Protein AF-A0A2H5Y7I2-F1 (afdb_monomer)

Radius of gyration: 15.17 Å; Cα contacts (8 Å, |Δi|>4): 59; chains: 1; bounding box: 40×18×48 Å

Secondary structure (DSSP, 8-state):
-HHHHHHHHHHHHHHHHHHHHHHHHHHHTT--TTSHHHHH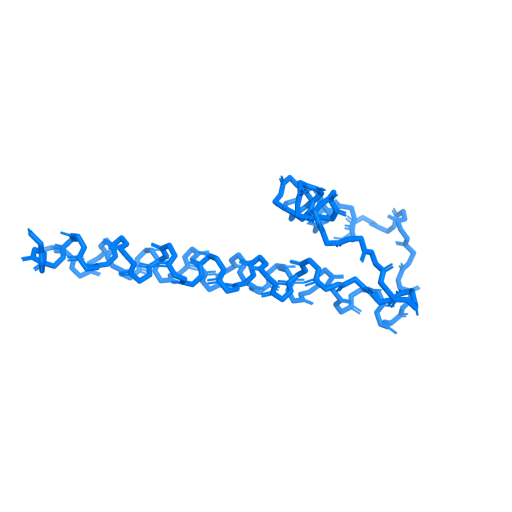HHHHHHHHHHHHHHHS--BTTB--HHHHHHHHHHHHHHHHHHHHTT--

Sequence (88 aa):
MPGMLISLIDALVNLYVLLIVFYVFTSWIGLDPWHPARRLLASAVEPVLNPLRRYLPPVGGLDFSPLVAILLIELAGQFLRALLMGWF

pLDDT: mean 93.85, std 6.19, range [62.5, 98.44]

Structure (mmCIF, N/CA/C/O backbone):
data_AF-A0A2H5Y7I2-F1
#
_entry.id   AF-A0A2H5Y7I2-F1
#
loop_
_atom_site.group_PDB
_atom_site.id
_atom_site.type_symbol
_atom_site.label_atom_id
_atom_site.label_alt_id
_atom_site.label_comp_id
_atom_site.label_asym_id
_atom_site.labe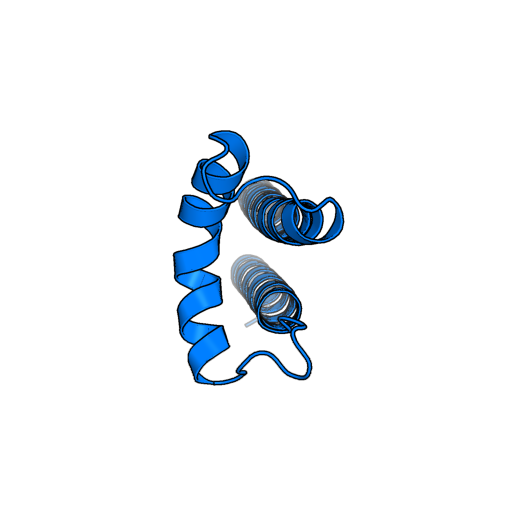l_entity_id
_atom_site.label_seq_id
_atom_site.pdbx_PDB_ins_code
_atom_site.Cartn_x
_atom_site.Cartn_y
_atom_site.Cartn_z
_atom_site.occupancy
_atom_site.B_iso_or_equiv
_atom_site.auth_seq_id
_atom_site.auth_comp_id
_atom_site.auth_asym_id
_atom_site.auth_atom_id
_atom_site.pdbx_PDB_model_num
ATOM 1 N N . MET A 1 1 ? -8.323 1.720 26.814 1.00 66.12 1 MET A N 1
ATOM 2 C CA . MET A 1 1 ? -7.141 1.307 26.025 1.00 66.12 1 MET A CA 1
ATOM 3 C C . MET A 1 1 ? -7.379 1.009 24.524 1.00 66.12 1 MET A C 1
ATOM 5 O O . MET A 1 1 ? -6.406 0.620 23.892 1.00 66.12 1 MET A O 1
ATOM 9 N N . PRO A 1 2 ? -8.559 1.206 23.883 1.00 80.69 2 PRO A N 1
ATOM 10 C CA . PRO A 1 2 ? -8.688 0.926 22.441 1.00 80.69 2 PRO A CA 1
ATOM 11 C C . PRO A 1 2 ? -7.886 1.903 21.566 1.00 80.69 2 PRO A C 1
ATOM 13 O O . PRO A 1 2 ? -7.455 1.535 20.481 1.00 80.69 2 PRO A O 1
ATOM 16 N N . GLY A 1 3 ? -7.591 3.107 22.075 1.00 89.38 3 GLY A N 1
ATOM 17 C CA . GLY A 1 3 ? -6.767 4.095 21.374 1.00 89.38 3 GLY A CA 1
ATOM 18 C C . GLY A 1 3 ? -5.376 3.583 20.985 1.00 89.38 3 GLY A C 1
ATOM 19 O O . GLY A 1 3 ? -4.951 3.825 19.866 1.00 89.38 3 GLY A O 1
ATOM 20 N N . MET A 1 4 ? -4.701 2.806 21.845 1.00 93.06 4 MET A N 1
ATOM 21 C CA . MET A 1 4 ? -3.380 2.240 21.519 1.00 93.06 4 MET A CA 1
ATOM 22 C C . MET A 1 4 ? -3.451 1.239 20.360 1.00 93.06 4 MET A C 1
ATOM 24 O O . MET A 1 4 ? -2.577 1.234 19.498 1.00 93.06 4 MET A O 1
ATOM 28 N N . LEU A 1 5 ? -4.503 0.413 20.320 1.00 94.50 5 LEU A N 1
ATOM 29 C CA . LEU A 1 5 ? -4.722 -0.545 19.234 1.00 94.50 5 LEU A CA 1
ATOM 30 C C . LEU A 1 5 ? -5.053 0.170 17.923 1.00 94.50 5 LEU A C 1
ATOM 32 O O . LEU A 1 5 ? -4.517 -0.194 16.882 1.00 94.50 5 LEU A O 1
ATOM 36 N N . ILE A 1 6 ? -5.883 1.214 17.981 1.00 95.56 6 ILE A N 1
ATOM 37 C CA . ILE A 1 6 ? -6.211 2.048 16.818 1.00 95.56 6 ILE A CA 1
ATOM 38 C C . ILE A 1 6 ? -4.945 2.711 16.268 1.00 95.56 6 ILE A C 1
ATOM 40 O O . ILE A 1 6 ? -4.668 2.575 15.082 1.00 95.56 6 ILE A O 1
ATOM 44 N N . SER A 1 7 ? -4.118 3.325 17.122 1.00 96.06 7 SER A N 1
ATOM 45 C CA . SER A 1 7 ? -2.856 3.937 16.688 1.00 96.06 7 SER A CA 1
ATOM 46 C C . SER A 1 7 ? -1.875 2.924 16.096 1.00 96.06 7 SER A C 1
ATOM 48 O O . SER A 1 7 ? -1.157 3.248 15.154 1.00 96.06 7 SER A O 1
ATOM 50 N N . LEU A 1 8 ? -1.839 1.694 16.621 1.00 96.94 8 LEU A N 1
ATOM 51 C CA . LEU A 1 8 ? -1.026 0.625 16.043 1.00 96.94 8 LEU A CA 1
ATOM 52 C C . LEU A 1 8 ? -1.537 0.228 14.652 1.00 96.94 8 LEU A C 1
ATOM 54 O O . LEU A 1 8 ? -0.734 0.085 13.733 1.00 96.94 8 LEU A O 1
ATOM 58 N N . ILE A 1 9 ? -2.854 0.086 14.480 1.00 97.31 9 ILE A N 1
ATOM 59 C CA . ILE A 1 9 ? -3.467 -0.183 13.172 1.00 97.31 9 ILE A CA 1
ATOM 60 C C . ILE A 1 9 ? -3.138 0.944 12.194 1.00 97.31 9 ILE A C 1
ATOM 62 O O . ILE A 1 9 ? -2.686 0.661 11.089 1.00 97.31 9 ILE A O 1
ATOM 66 N N . ASP A 1 10 ? -3.292 2.202 12.611 1.00 97.75 10 ASP A N 1
ATOM 67 C CA . ASP A 1 10 ? -2.958 3.370 11.794 1.00 97.75 10 ASP A CA 1
ATOM 68 C C . ASP A 1 10 ? -1.492 3.347 11.363 1.00 97.75 10 ASP A C 1
ATOM 70 O O . ASP A 1 10 ? -1.186 3.534 10.187 1.00 97.75 10 ASP A O 1
ATOM 74 N N . ALA A 1 11 ? -0.577 3.070 12.294 1.00 98.19 11 ALA A N 1
ATOM 75 C CA . ALA A 1 11 ? 0.847 2.986 12.000 1.00 98.19 11 ALA A CA 1
ATOM 76 C C . ALA A 1 11 ? 1.159 1.877 10.984 1.00 98.19 11 ALA A C 1
ATOM 78 O O . ALA A 1 11 ? 1.929 2.106 10.052 1.00 98.19 11 ALA A O 1
ATOM 79 N N . LEU A 1 12 ? 0.549 0.697 11.132 1.00 98.19 12 LEU A N 1
ATOM 80 C CA . LEU A 1 12 ? 0.760 -0.433 10.224 1.00 98.19 12 LEU A CA 1
ATOM 81 C C . LEU A 1 12 ? 0.173 -0.177 8.832 1.00 98.19 12 LEU A C 1
ATOM 83 O O . LEU A 1 12 ? 0.842 -0.451 7.836 1.00 98.19 12 LEU A O 1
ATOM 87 N N . VAL A 1 13 ? -1.041 0.374 8.760 1.00 98.38 13 VAL A N 1
ATOM 88 C CA . VAL A 1 13 ? -1.695 0.753 7.498 1.00 98.38 13 VAL A CA 1
ATOM 89 C C . VAL A 1 13 ? -0.854 1.797 6.767 1.00 98.38 13 VAL A C 1
ATOM 91 O O . VAL A 1 13 ? -0.464 1.568 5.622 1.00 98.38 13 VAL A O 1
ATOM 94 N N . ASN A 1 14 ? -0.478 2.883 7.450 1.00 98.38 14 ASN A N 1
ATOM 95 C CA . ASN A 1 14 ? 0.338 3.951 6.872 1.00 98.38 14 ASN A CA 1
ATOM 96 C C . ASN A 1 14 ? 1.707 3.440 6.410 1.00 98.38 14 ASN A C 1
ATOM 98 O O . ASN A 1 14 ? 2.158 3.784 5.317 1.00 98.38 14 ASN A O 1
ATOM 102 N N . LEU A 1 15 ? 2.363 2.597 7.216 1.00 98.44 15 LEU A N 1
ATOM 103 C CA . LEU A 1 15 ? 3.639 1.990 6.847 1.00 98.44 15 LEU A CA 1
ATOM 104 C C . LEU A 1 15 ? 3.495 1.141 5.582 1.00 98.44 15 LEU A C 1
ATOM 106 O O . LEU A 1 15 ? 4.319 1.250 4.678 1.00 98.44 15 LEU A O 1
ATOM 110 N N . TYR A 1 16 ? 2.459 0.309 5.495 1.00 98.31 16 TYR A N 1
ATOM 111 C CA . TYR A 1 16 ? 2.287 -0.575 4.349 1.00 98.31 16 TYR A CA 1
ATOM 112 C C . TYR A 1 16 ? 1.925 0.195 3.070 1.00 98.31 16 TYR A C 1
ATOM 114 O O . TYR A 1 16 ? 2.486 -0.082 2.008 1.00 98.31 16 TYR A O 1
ATOM 122 N N . VAL A 1 17 ? 1.073 1.221 3.171 1.00 98.31 17 VAL A N 1
ATOM 123 C CA . VAL A 1 17 ? 0.806 2.160 2.067 1.00 98.31 17 VAL A CA 1
ATOM 124 C C . VAL A 1 17 ? 2.102 2.833 1.612 1.00 98.31 17 VAL A C 1
ATOM 126 O O . VAL A 1 17 ? 2.386 2.870 0.414 1.00 98.31 17 VAL A O 1
ATOM 129 N N . LEU A 1 18 ? 2.938 3.288 2.548 1.00 98.31 18 LEU A N 1
ATOM 130 C CA . LEU A 1 18 ? 4.233 3.892 2.240 1.00 98.31 18 LEU A CA 1
ATOM 131 C C . LEU A 1 18 ? 5.175 2.915 1.513 1.00 98.31 18 LEU A C 1
ATOM 133 O O . LEU A 1 18 ? 5.846 3.316 0.563 1.00 98.31 18 LEU A O 1
ATOM 137 N N . LEU A 1 19 ? 5.203 1.634 1.900 1.00 98.31 19 LEU A N 1
ATOM 138 C CA . LEU A 1 19 ? 5.978 0.606 1.192 1.00 98.31 19 LEU A CA 1
ATOM 139 C C . LEU A 1 19 ? 5.502 0.426 -0.255 1.00 98.31 19 LEU A C 1
ATOM 141 O O . LEU A 1 19 ? 6.335 0.336 -1.160 1.00 98.31 19 LEU A O 1
ATOM 145 N N . ILE A 1 20 ? 4.186 0.413 -0.491 1.00 97.88 20 ILE A N 1
ATOM 146 C CA . ILE A 1 20 ? 3.616 0.343 -1.845 1.00 97.88 20 ILE A CA 1
ATOM 147 C C . ILE A 1 20 ? 4.024 1.578 -2.654 1.00 97.88 20 ILE A C 1
ATOM 149 O O . ILE A 1 20 ? 4.487 1.439 -3.787 1.00 97.88 20 ILE A O 1
ATOM 153 N N . VAL A 1 21 ? 3.912 2.776 -2.073 1.00 97.50 21 VAL A N 1
ATOM 154 C CA . VAL A 1 21 ? 4.310 4.029 -2.732 1.00 97.50 21 VAL A CA 1
ATOM 155 C C . VAL A 1 21 ? 5.795 4.010 -3.091 1.00 97.50 21 VAL A C 1
ATOM 157 O O . VAL A 1 21 ? 6.140 4.298 -4.236 1.00 97.50 21 VAL A O 1
ATOM 160 N N . PHE A 1 22 ? 6.677 3.611 -2.169 1.00 97.44 22 PHE A N 1
ATOM 161 C CA . PHE A 1 22 ? 8.104 3.493 -2.469 1.00 97.44 22 PHE A CA 1
ATOM 162 C C . PHE A 1 22 ? 8.383 2.456 -3.553 1.00 97.44 22 PHE A C 1
ATOM 164 O O . PHE A 1 22 ? 9.195 2.720 -4.439 1.00 97.44 22 PHE A O 1
ATOM 171 N N . TYR A 1 23 ? 7.701 1.309 -3.535 1.00 96.44 23 TYR A N 1
ATOM 172 C CA . TYR A 1 23 ? 7.833 0.305 -4.588 1.00 96.44 23 TYR A CA 1
ATOM 173 C C . TYR A 1 23 ? 7.452 0.874 -5.961 1.00 96.44 23 TYR A C 1
ATOM 175 O O . TYR A 1 23 ? 8.228 0.739 -6.909 1.00 96.44 23 TYR A O 1
ATOM 183 N N . VAL A 1 24 ? 6.325 1.584 -6.068 1.00 94.56 24 VAL A N 1
ATOM 184 C CA . VAL A 1 24 ? 5.926 2.259 -7.315 1.00 94.56 24 VAL A CA 1
ATOM 185 C C . VAL A 1 24 ? 6.945 3.320 -7.714 1.00 94.56 24 VAL A C 1
ATOM 187 O O . VAL A 1 24 ? 7.350 3.372 -8.875 1.00 94.56 24 VAL A O 1
ATOM 190 N N . PHE A 1 25 ? 7.440 4.106 -6.761 1.00 95.12 25 PHE A N 1
ATOM 191 C CA . PHE A 1 25 ? 8.460 5.115 -7.019 1.00 95.12 25 PHE A CA 1
ATOM 192 C C . PHE A 1 25 ? 9.743 4.509 -7.607 1.00 95.12 25 PHE A C 1
ATOM 194 O O . PHE A 1 25 ? 10.317 5.086 -8.531 1.00 95.12 25 PHE A O 1
ATOM 201 N N . THR A 1 26 ? 10.150 3.307 -7.165 1.00 94.38 26 THR A N 1
ATOM 202 C CA . THR A 1 26 ? 11.304 2.606 -7.762 1.00 94.38 26 THR A CA 1
ATOM 203 C C . THR A 1 26 ? 11.128 2.331 -9.258 1.00 94.38 26 THR A C 1
ATOM 205 O O . THR A 1 26 ? 12.120 2.300 -9.986 1.00 94.38 26 THR A O 1
ATOM 208 N N . SER A 1 27 ? 9.888 2.173 -9.735 1.00 88.75 27 SER A N 1
ATOM 209 C CA . SER A 1 27 ? 9.599 1.997 -11.162 1.00 88.75 27 SER A CA 1
ATOM 210 C C . SER A 1 27 ? 9.724 3.301 -11.954 1.00 88.75 27 SER A C 1
ATOM 212 O O . SER A 1 27 ? 10.239 3.278 -13.068 1.00 88.75 27 SER A O 1
ATOM 214 N N . TRP A 1 28 ? 9.341 4.442 -11.371 1.00 90.56 28 TRP A N 1
ATOM 215 C CA . TRP A 1 28 ? 9.408 5.752 -12.030 1.00 90.56 28 TRP A CA 1
ATOM 216 C C . TRP A 1 28 ? 10.835 6.246 -12.225 1.00 90.56 28 TRP A C 1
ATOM 218 O O . TRP A 1 28 ? 11.147 6.838 -13.254 1.00 90.56 28 TRP A O 1
ATOM 228 N N . ILE A 1 29 ? 11.712 5.970 -11.260 1.00 94.44 29 ILE A N 1
ATOM 229 C CA . ILE A 1 29 ? 13.136 6.309 -11.368 1.00 94.44 29 ILE A CA 1
ATOM 230 C C . ILE A 1 29 ? 13.942 5.255 -12.143 1.00 94.44 29 ILE A C 1
ATOM 232 O O . ILE A 1 29 ? 15.155 5.393 -12.266 1.00 94.44 29 ILE A O 1
ATOM 236 N N . GLY A 1 30 ? 13.299 4.184 -12.625 1.00 92.50 30 GLY A N 1
ATOM 237 C CA . GLY A 1 30 ? 13.968 3.111 -13.364 1.00 92.50 30 GLY A CA 1
ATOM 238 C C . GLY A 1 30 ? 14.994 2.326 -12.539 1.00 92.50 30 GLY A C 1
ATOM 239 O O . GLY A 1 30 ? 15.995 1.873 -13.088 1.00 92.50 30 GLY A O 1
ATOM 240 N N . LEU A 1 31 ? 14.778 2.166 -11.226 1.00 94.38 31 LEU A N 1
ATOM 241 C CA . LEU A 1 31 ? 15.711 1.450 -10.351 1.00 94.38 31 LEU A CA 1
ATOM 242 C C . LEU A 1 31 ? 15.825 -0.020 -10.775 1.00 94.38 31 LEU A C 1
ATOM 244 O O . LEU A 1 31 ? 14.804 -0.676 -10.968 1.00 94.38 31 LEU A O 1
ATOM 248 N N . ASP A 1 32 ? 17.041 -0.561 -10.861 1.00 95.69 32 ASP A N 1
ATOM 249 C CA . ASP A 1 32 ? 17.280 -1.952 -11.271 1.00 95.69 32 ASP A CA 1
ATOM 250 C C . ASP A 1 32 ? 16.436 -2.953 -10.435 1.00 95.69 32 ASP A C 1
ATOM 252 O O . ASP A 1 32 ? 16.483 -2.905 -9.199 1.00 95.69 32 ASP A O 1
ATOM 256 N N . PRO A 1 33 ? 15.658 -3.865 -11.062 1.00 92.25 33 PRO A N 1
ATOM 257 C CA . PRO A 1 33 ? 14.956 -4.961 -10.381 1.00 92.25 33 PRO A CA 1
ATOM 258 C C . PRO A 1 33 ? 15.811 -5.773 -9.397 1.00 92.25 33 PRO A C 1
ATOM 260 O O . PRO A 1 33 ? 15.298 -6.240 -8.378 1.00 92.25 33 PRO A O 1
ATOM 263 N N . TRP A 1 34 ? 17.107 -5.931 -9.669 1.00 95.38 34 TRP A N 1
ATOM 264 C CA . TRP A 1 34 ? 18.039 -6.692 -8.833 1.00 95.38 34 TRP A CA 1
ATOM 265 C C . TRP A 1 34 ? 18.597 -5.886 -7.658 1.00 95.38 34 TRP A C 1
ATOM 267 O O . TRP A 1 34 ? 19.231 -6.458 -6.763 1.00 95.38 34 TRP A O 1
ATOM 277 N N . HIS A 1 35 ? 18.328 -4.577 -7.611 1.00 96.50 35 HIS A N 1
ATOM 278 C CA . HIS A 1 35 ? 18.771 -3.711 -6.528 1.00 96.50 35 HIS A CA 1
ATOM 279 C C . HIS A 1 35 ? 18.215 -4.209 -5.177 1.00 96.50 35 HIS A C 1
ATOM 281 O O . HIS A 1 35 ? 17.002 -4.420 -5.056 1.00 96.50 35 HIS A O 1
ATOM 287 N N . PRO A 1 36 ? 19.046 -4.365 -4.124 1.00 96.12 36 PRO A N 1
ATOM 288 C CA . PRO A 1 36 ? 18.616 -4.924 -2.840 1.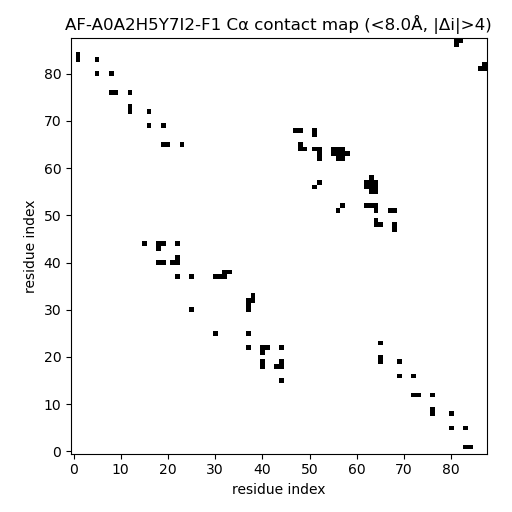00 96.12 36 PRO A CA 1
ATOM 289 C C . PRO A 1 36 ? 17.378 -4.237 -2.256 1.00 96.12 36 PRO A C 1
ATOM 291 O O . PRO A 1 36 ? 16.441 -4.918 -1.854 1.00 96.12 36 PRO A O 1
ATOM 294 N N . ALA A 1 37 ? 17.327 -2.902 -2.292 1.00 95.62 37 ALA A N 1
ATOM 295 C CA . ALA A 1 37 ? 16.180 -2.144 -1.790 1.00 95.62 37 ALA A CA 1
ATOM 296 C C . ALA A 1 37 ? 14.882 -2.441 -2.564 1.00 95.62 37 ALA A C 1
ATOM 298 O O . ALA A 1 37 ? 13.827 -2.599 -1.954 1.00 95.62 37 ALA A O 1
ATOM 299 N N . ARG A 1 38 ? 14.955 -2.585 -3.897 1.00 96.25 38 ARG A N 1
ATOM 300 C CA . ARG A 1 38 ? 13.784 -2.914 -4.720 1.00 96.25 38 ARG A CA 1
ATOM 301 C C . ARG A 1 38 ? 13.297 -4.331 -4.439 1.00 96.25 38 ARG A C 1
ATOM 303 O O . ARG A 1 38 ? 12.094 -4.529 -4.321 1.00 96.25 38 ARG A O 1
ATOM 310 N N . ARG A 1 39 ? 14.209 -5.294 -4.260 1.00 96.69 39 ARG A N 1
ATOM 311 C CA . ARG A 1 39 ? 13.857 -6.677 -3.885 1.00 96.69 39 ARG A CA 1
ATOM 312 C C . ARG A 1 39 ? 13.209 -6.762 -2.506 1.00 96.69 39 ARG A C 1
ATOM 314 O O . ARG A 1 39 ? 12.243 -7.500 -2.347 1.00 96.69 39 ARG A O 1
ATOM 321 N N . LEU A 1 40 ? 13.702 -5.991 -1.535 1.00 96.69 40 LEU A N 1
ATOM 322 C CA . LEU A 1 40 ? 13.086 -5.905 -0.209 1.00 96.69 40 LEU A CA 1
ATOM 323 C C . LEU A 1 40 ? 11.660 -5.354 -0.302 1.00 96.69 40 LEU A C 1
ATOM 325 O O . LEU A 1 40 ? 10.732 -5.994 0.190 1.00 96.69 40 LEU A O 1
ATOM 329 N N . LEU A 1 41 ? 11.468 -4.233 -1.004 1.00 97.25 41 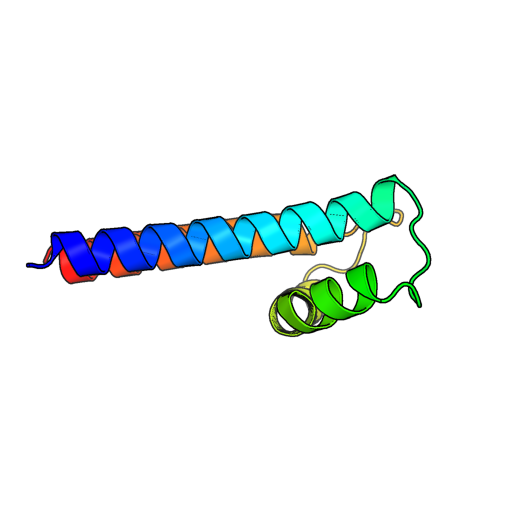LEU A N 1
ATOM 330 C CA . LEU A 1 41 ? 10.137 -3.672 -1.244 1.00 97.25 41 LEU A CA 1
ATOM 331 C C . LEU A 1 41 ? 9.226 -4.682 -1.952 1.00 97.25 41 LEU A C 1
ATOM 333 O O . LEU A 1 41 ? 8.134 -4.955 -1.464 1.00 97.25 41 LEU A O 1
ATOM 337 N N . ALA A 1 42 ? 9.702 -5.294 -3.042 1.00 96.81 42 ALA A N 1
ATOM 338 C CA . ALA A 1 42 ? 8.967 -6.306 -3.796 1.00 96.81 42 ALA A CA 1
ATOM 339 C C . ALA A 1 42 ? 8.521 -7.466 -2.898 1.00 96.81 42 ALA A C 1
ATOM 341 O O . ALA A 1 42 ? 7.350 -7.823 -2.903 1.00 96.81 42 ALA A O 1
ATOM 342 N N . SER A 1 43 ? 9.416 -8.003 -2.063 1.00 97.12 43 SER A N 1
ATOM 343 C CA . SER A 1 43 ? 9.082 -9.108 -1.156 1.00 97.12 43 SER A CA 1
ATOM 344 C C . SER A 1 43 ? 7.971 -8.761 -0.158 1.00 97.12 43 SER A C 1
ATOM 346 O O . SER A 1 43 ? 7.201 -9.640 0.221 1.00 97.12 43 SER A O 1
ATOM 348 N N . ALA A 1 44 ? 7.855 -7.486 0.226 1.00 97.50 44 ALA A N 1
ATOM 349 C CA . ALA A 1 44 ? 6.829 -7.016 1.148 1.00 97.50 44 ALA A CA 1
ATOM 350 C C . ALA A 1 44 ? 5.480 -6.759 0.458 1.00 97.50 44 ALA A C 1
ATOM 352 O O . ALA A 1 44 ? 4.434 -7.070 1.032 1.00 97.50 44 ALA A O 1
ATOM 353 N N . VAL A 1 45 ? 5.485 -6.190 -0.754 1.00 97.62 45 VAL A N 1
ATOM 354 C CA . VAL A 1 45 ? 4.254 -5.714 -1.416 1.00 97.62 45 VAL A CA 1
ATOM 355 C C . VAL A 1 45 ? 3.714 -6.662 -2.485 1.00 97.62 45 VAL A C 1
ATOM 357 O O . VAL A 1 45 ? 2.504 -6.727 -2.692 1.00 97.62 45 VAL A O 1
ATOM 360 N N . GLU A 1 46 ? 4.562 -7.448 -3.151 1.00 96.25 46 GLU A N 1
ATOM 361 C CA . GLU A 1 46 ? 4.127 -8.352 -4.221 1.00 96.25 46 GLU A CA 1
ATOM 362 C C . GLU A 1 46 ? 3.148 -9.452 -3.799 1.00 96.25 46 GLU A C 1
ATOM 364 O O . GLU A 1 46 ? 2.283 -9.775 -4.616 1.00 96.25 46 GLU A O 1
ATOM 369 N N . PRO A 1 47 ? 3.179 -10.000 -2.569 1.00 96.69 47 PRO A N 1
ATOM 370 C CA . PRO A 1 47 ? 2.137 -10.920 -2.119 1.00 96.69 47 PRO A CA 1
ATOM 371 C C . PRO A 1 47 ? 0.722 -10.328 -2.211 1.00 96.69 47 PRO A C 1
ATOM 373 O O . PRO A 1 47 ? -0.228 -11.071 -2.442 1.00 96.69 47 PRO A O 1
ATOM 376 N N . VAL A 1 48 ? 0.586 -9.001 -2.087 1.00 96.75 48 VAL A N 1
ATOM 377 C CA . VAL A 1 48 ? -0.688 -8.278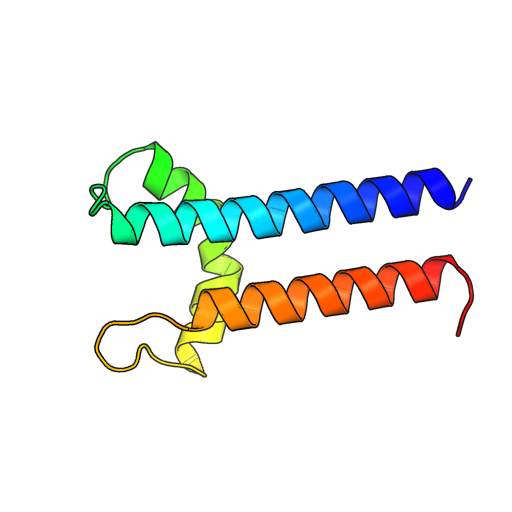 -2.225 1.00 96.75 48 VAL A CA 1
ATOM 378 C C . VAL 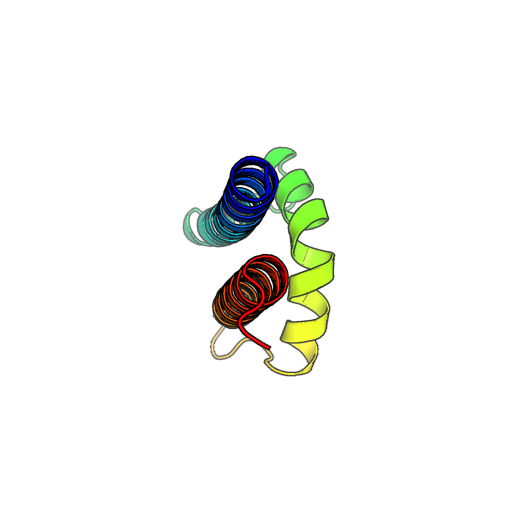A 1 48 ? -0.906 -7.795 -3.662 1.00 96.75 48 VAL A C 1
ATOM 380 O O .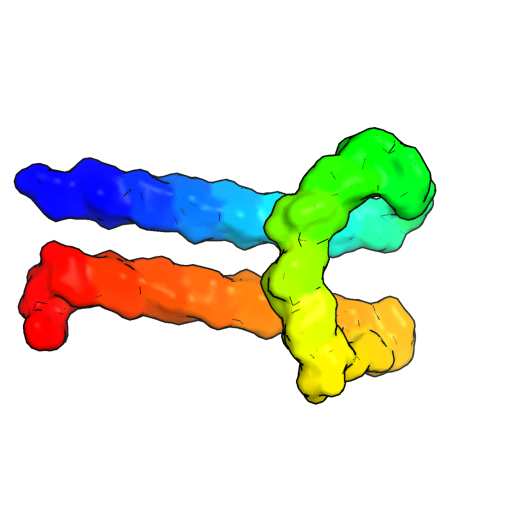 VAL A 1 48 ? -2.005 -7.939 -4.196 1.00 96.75 48 VAL A O 1
ATOM 383 N N . LEU A 1 49 ? 0.128 -7.267 -4.327 1.00 96.31 49 LEU A N 1
ATOM 384 C CA . LEU A 1 49 ? 0.003 -6.730 -5.689 1.00 96.31 49 LEU A CA 1
ATOM 385 C C . LEU A 1 49 ? -0.197 -7.821 -6.753 1.00 96.31 49 LEU A C 1
ATOM 387 O O . LEU A 1 49 ? -1.014 -7.649 -7.656 1.00 96.31 49 LEU A O 1
ATOM 391 N N . ASN A 1 50 ? 0.500 -8.959 -6.666 1.00 95.25 50 ASN A N 1
ATOM 392 C CA . ASN A 1 50 ? 0.447 -10.000 -7.701 1.00 95.25 50 ASN A CA 1
ATOM 393 C C . ASN A 1 50 ? -0.949 -10.619 -7.880 1.00 95.25 50 ASN A C 1
ATOM 395 O O . ASN A 1 50 ? -1.362 -10.782 -9.029 1.00 95.25 50 ASN A O 1
ATOM 399 N N . PRO A 1 51 ? -1.713 -10.939 -6.818 1.00 95.38 51 PRO A N 1
ATOM 400 C CA . PRO A 1 51 ? -3.106 -11.347 -6.973 1.00 95.38 51 PRO A CA 1
ATOM 401 C C . PRO A 1 51 ? -3.959 -10.281 -7.664 1.00 95.38 51 PRO A C 1
ATOM 403 O O . PRO A 1 51 ? -4.746 -10.617 -8.544 1.00 95.38 51 PRO A O 1
ATOM 406 N N . LEU A 1 52 ? -3.771 -9.001 -7.328 1.00 96.12 52 LEU A N 1
ATOM 407 C CA . LEU A 1 52 ? -4.525 -7.902 -7.935 1.00 96.12 52 LEU A CA 1
ATOM 408 C C . LEU A 1 52 ? -4.202 -7.741 -9.423 1.00 96.12 52 LEU A C 1
ATOM 410 O O . LEU A 1 52 ? -5.122 -7.581 -10.218 1.00 96.12 52 LEU A O 1
ATOM 414 N N . ARG A 1 53 ? -2.933 -7.893 -9.825 1.00 95.00 53 ARG A N 1
ATOM 415 C CA . ARG A 1 53 ? -2.507 -7.875 -11.241 1.00 95.00 53 ARG A CA 1
ATOM 416 C C . ARG A 1 53 ? -3.167 -8.960 -12.092 1.00 95.00 53 ARG A C 1
ATOM 418 O O . ARG A 1 53 ? -3.267 -8.798 -13.302 1.00 95.00 53 ARG A O 1
ATOM 425 N N . ARG A 1 54 ? -3.623 -10.066 -11.489 1.00 92.06 54 ARG A N 1
ATOM 426 C CA . ARG A 1 54 ? -4.362 -11.114 -12.219 1.00 92.06 54 ARG A CA 1
ATOM 427 C C . ARG A 1 54 ? -5.756 -10.650 -12.634 1.00 92.06 54 ARG A C 1
ATOM 429 O O . ARG A 1 54 ? -6.242 -11.078 -13.673 1.00 92.06 54 ARG A O 1
ATOM 436 N N . TYR A 1 55 ? -6.381 -9.791 -11.831 1.00 92.75 55 TYR A N 1
ATOM 437 C CA . TYR A 1 55 ? -7.708 -9.234 -12.105 1.00 92.75 55 TYR A CA 1
ATOM 438 C C . TYR A 1 55 ? -7.639 -7.885 -12.828 1.00 92.75 55 TYR A C 1
ATOM 440 O O . TYR A 1 55 ? -8.535 -7.545 -13.594 1.00 92.75 55 TYR A O 1
ATOM 448 N N . LEU A 1 56 ? -6.568 -7.128 -12.592 1.00 91.06 56 LEU A N 1
ATOM 449 C CA . LEU A 1 56 ? -6.303 -5.809 -13.156 1.00 91.06 56 LEU A CA 1
ATOM 450 C C . LEU A 1 56 ? -4.924 -5.825 -13.825 1.00 91.06 56 LEU A C 1
ATOM 452 O O . LEU A 1 56 ? -3.954 -5.320 -13.249 1.00 91.06 56 LEU A O 1
ATOM 456 N N . PRO A 1 57 ? -4.807 -6.457 -15.007 1.00 85.62 57 PRO A N 1
ATOM 457 C CA . PRO A 1 57 ? -3.544 -6.508 -15.722 1.00 85.62 57 PRO A CA 1
ATOM 458 C C . PRO A 1 57 ? -3.061 -5.090 -16.070 1.00 85.62 57 PRO A C 1
ATOM 460 O O . PRO A 1 57 ? -3.888 -4.197 -16.275 1.00 85.62 57 PRO A O 1
ATOM 463 N N . PRO A 1 58 ? -1.738 -4.864 -16.162 1.00 87.81 58 PRO A N 1
ATOM 464 C CA . PRO A 1 58 ? -1.195 -3.563 -16.536 1.00 87.81 58 PRO A CA 1
ATOM 465 C C . PRO A 1 58 ? -1.746 -3.091 -17.886 1.00 87.81 58 PRO A C 1
ATOM 467 O O . PRO A 1 58 ? -1.714 -3.833 -18.870 1.00 87.81 58 PRO A O 1
ATOM 470 N N . VAL A 1 59 ? -2.217 -1.845 -17.951 1.00 89.81 59 VAL A N 1
ATOM 471 C CA . VAL A 1 59 ? -2.761 -1.247 -19.179 1.00 89.81 59 VAL A CA 1
ATOM 472 C C . VAL A 1 59 ? -1.770 -0.209 -19.685 1.00 89.81 59 VAL A C 1
ATOM 474 O O . VAL A 1 59 ? -1.400 0.710 -18.960 1.00 89.81 59 VAL A O 1
ATOM 477 N N . GLY A 1 60 ? -1.299 -0.371 -20.925 1.00 83.56 60 GLY A N 1
ATOM 478 C CA . GLY A 1 60 ? -0.317 0.547 -21.517 1.00 83.56 60 GLY A CA 1
ATOM 479 C C . GLY A 1 60 ? 1.027 0.584 -20.777 1.00 83.56 60 GLY A C 1
ATOM 480 O O . GLY A 1 60 ? 1.690 1.614 -20.774 1.00 83.56 60 GLY A O 1
ATOM 481 N N . GLY A 1 61 ? 1.410 -0.511 -20.108 1.00 81.12 61 GLY A N 1
ATOM 482 C CA . GLY A 1 61 ? 2.635 -0.586 -19.301 1.00 81.12 61 GLY A CA 1
ATOM 483 C C . GLY A 1 61 ? 2.529 0.053 -17.911 1.00 81.12 61 GLY A C 1
ATOM 484 O O . GLY A 1 61 ? 3.490 -0.011 -17.148 1.00 81.12 61 GLY A O 1
ATOM 485 N N . LEU A 1 62 ? 1.372 0.624 -17.556 1.00 83.75 62 LEU A N 1
ATOM 486 C CA . LEU A 1 62 ? 1.096 1.147 -16.221 1.00 83.75 62 LEU A CA 1
ATOM 487 C C . LEU A 1 62 ? 0.422 0.083 -15.356 1.00 83.75 62 LEU A C 1
ATOM 489 O O . LEU A 1 62 ? -0.579 -0.523 -15.742 1.00 83.75 62 LEU A O 1
ATOM 493 N N . ASP A 1 63 ? 0.974 -0.126 -14.165 1.00 88.75 63 ASP A N 1
ATOM 494 C CA . ASP A 1 63 ? 0.426 -1.032 -13.165 1.00 88.75 63 ASP A CA 1
ATOM 495 C C . ASP A 1 63 ? -0.528 -0.270 -12.236 1.00 88.75 63 ASP A C 1
ATOM 497 O O . ASP A 1 63 ? -0.098 0.557 -11.432 1.00 88.75 63 ASP A O 1
ATOM 501 N N . PHE A 1 64 ? -1.829 -0.550 -12.352 1.00 92.38 64 PHE A N 1
ATOM 502 C CA . PHE A 1 64 ? -2.873 0.033 -11.500 1.00 92.38 64 PHE A CA 1
ATOM 503 C C . PHE A 1 64 ? -3.131 -0.777 -10.221 1.00 92.38 64 PHE A C 1
ATOM 505 O O . PHE A 1 64 ? -3.848 -0.305 -9.334 1.00 92.38 64 PHE A O 1
ATOM 512 N N . SER A 1 65 ? -2.535 -1.969 -10.079 1.00 95.50 65 SER A N 1
ATOM 513 C CA . SER A 1 65 ? -2.678 -2.777 -8.862 1.00 95.50 65 SER A CA 1
ATOM 514 C C . SER A 1 65 ? -2.259 -2.058 -7.568 1.00 95.50 65 SER A C 1
ATOM 516 O O . SER A 1 65 ? -2.946 -2.265 -6.568 1.00 95.50 65 SER A O 1
ATOM 518 N N . PRO A 1 66 ? -1.244 -1.163 -7.536 1.00 95.56 66 PRO A N 1
ATOM 519 C CA . PRO A 1 66 ? -0.884 -0.422 -6.329 1.00 95.56 66 PRO A CA 1
ATOM 520 C C . PRO A 1 66 ? -1.997 0.505 -5.847 1.00 95.56 66 PRO A C 1
ATOM 522 O O . PRO A 1 66 ? -2.246 0.585 -4.648 1.00 95.56 66 PRO A O 1
ATOM 525 N N . LEU A 1 67 ? -2.704 1.165 -6.769 1.00 95.62 67 LEU A N 1
ATOM 526 C CA . LEU A 1 67 ? -3.808 2.060 -6.421 1.00 95.62 67 LEU A CA 1
ATOM 527 C C . LEU A 1 67 ? -4.954 1.279 -5.769 1.00 95.62 67 LEU A C 1
ATOM 529 O O . LEU A 1 67 ? -5.487 1.687 -4.738 1.00 95.62 67 LEU A O 1
ATOM 533 N N . VAL A 1 68 ? -5.297 0.128 -6.350 1.00 96.81 68 VAL A N 1
ATOM 534 C CA . VAL A 1 68 ? -6.341 -0.748 -5.808 1.00 96.81 68 VAL A CA 1
ATOM 535 C C . VAL A 1 68 ? -5.913 -1.373 -4.484 1.00 96.81 68 VAL A C 1
ATOM 537 O O . VAL A 1 68 ? -6.724 -1.444 -3.565 1.00 96.81 68 VAL A O 1
ATOM 540 N N . ALA A 1 69 ? -4.647 -1.765 -4.342 1.00 97.50 69 ALA A N 1
ATOM 541 C CA . ALA A 1 69 ? -4.118 -2.264 -3.079 1.00 97.50 69 ALA A CA 1
ATOM 542 C C . ALA A 1 69 ? -4.255 -1.220 -1.967 1.00 97.50 69 ALA A C 1
ATOM 544 O O . ALA A 1 69 ? -4.817 -1.532 -0.921 1.00 97.50 69 ALA A O 1
ATOM 545 N N . ILE A 1 70 ? -3.804 0.018 -2.210 1.00 98.19 70 ILE A N 1
ATOM 546 C CA . ILE A 1 70 ? -3.909 1.121 -1.243 1.00 98.19 70 ILE A CA 1
ATOM 547 C C . ILE A 1 70 ? -5.368 1.324 -0.831 1.00 98.19 70 ILE A C 1
ATOM 549 O O . ILE A 1 70 ? -5.658 1.352 0.361 1.00 98.19 70 ILE A O 1
ATOM 553 N N . LEU A 1 71 ? -6.294 1.378 -1.794 1.00 98.06 71 LEU A N 1
ATOM 554 C CA . LEU A 1 71 ? -7.721 1.518 -1.500 1.00 98.06 71 LEU A CA 1
ATOM 555 C C . LEU A 1 71 ? -8.240 0.385 -0.598 1.00 98.06 71 LEU A C 1
ATOM 557 O O . LEU A 1 71 ? -8.903 0.651 0.401 1.00 98.06 71 LEU A O 1
ATOM 561 N N . LEU A 1 72 ? -7.934 -0.872 -0.928 1.00 97.94 72 LEU A N 1
ATOM 562 C CA . LEU A 1 72 ? -8.384 -2.028 -0.146 1.00 97.94 72 LEU A CA 1
ATOM 563 C C . LEU A 1 72 ? -7.791 -2.043 1.268 1.00 97.94 72 LEU A C 1
ATOM 565 O O . LEU A 1 72 ? -8.491 -2.382 2.219 1.00 97.94 72 LEU A O 1
ATOM 569 N N . ILE A 1 73 ? -6.523 -1.661 1.412 1.00 98.00 73 ILE A N 1
ATOM 570 C CA . ILE A 1 73 ? -5.826 -1.596 2.701 1.00 98.00 73 ILE A CA 1
ATOM 571 C C . ILE A 1 73 ? -6.409 -0.489 3.584 1.00 98.00 73 ILE A C 1
ATOM 573 O O . ILE A 1 73 ? -6.667 -0.727 4.763 1.00 98.00 73 ILE A O 1
ATOM 577 N N . GLU A 1 74 ? -6.677 0.688 3.018 1.00 98.06 74 GLU A N 1
ATOM 578 C CA . GLU A 1 74 ? -7.325 1.793 3.730 1.00 98.06 74 GLU A CA 1
ATOM 579 C C . GLU A 1 74 ? -8.734 1.413 4.190 1.00 98.06 74 GLU A C 1
ATOM 581 O O . GLU A 1 74 ? -9.081 1.611 5.356 1.00 98.06 74 GLU A O 1
ATOM 586 N N . LEU A 1 75 ? -9.530 0.799 3.307 1.00 98.12 75 LEU A N 1
ATOM 587 C CA . LEU A 1 75 ? -10.869 0.313 3.646 1.00 98.12 75 LEU A CA 1
ATOM 588 C C . LEU A 1 75 ? -10.822 -0.760 4.741 1.00 98.12 75 LEU A C 1
ATOM 590 O O . LEU A 1 75 ? -11.607 -0.700 5.688 1.00 98.12 75 LEU A O 1
ATOM 594 N N . ALA A 1 76 ? -9.881 -1.703 4.664 1.00 97.81 76 ALA A N 1
ATOM 595 C CA . ALA A 1 76 ? -9.685 -2.712 5.701 1.00 97.81 76 ALA A CA 1
ATOM 596 C C . ALA A 1 76 ? -9.286 -2.074 7.042 1.00 97.81 76 ALA A C 1
ATOM 598 O O . ALA A 1 76 ? -9.846 -2.425 8.080 1.00 97.81 76 ALA A O 1
ATOM 599 N N . GLY A 1 77 ? -8.378 -1.095 7.032 1.00 97.31 77 GLY A N 1
ATOM 600 C CA . GLY A 1 77 ? -7.998 -0.334 8.221 1.00 97.31 77 GLY A CA 1
ATOM 601 C C . GLY A 1 77 ? -9.180 0.418 8.835 1.00 97.31 77 GLY A C 1
ATOM 602 O O . GLY A 1 77 ? -9.405 0.337 10.041 1.00 97.31 77 GLY A O 1
ATOM 603 N N . GLN A 1 78 ? -9.981 1.106 8.013 1.00 96.44 78 GLN A N 1
ATOM 604 C CA . GLN A 1 78 ? -11.199 1.796 8.458 1.00 96.44 78 GLN A CA 1
ATOM 605 C C . GLN A 1 78 ? -12.192 0.827 9.094 1.00 96.44 78 GLN A C 1
ATOM 607 O O . GLN A 1 78 ? -12.706 1.101 10.178 1.00 96.44 78 GLN A O 1
ATOM 612 N N . PHE A 1 79 ? -12.409 -0.321 8.457 1.00 96.62 79 PHE A N 1
ATOM 613 C CA . PHE A 1 79 ? -13.296 -1.354 8.966 1.00 96.62 79 PHE A CA 1
ATOM 614 C C . PHE A 1 79 ? -12.826 -1.900 10.323 1.00 96.62 79 PHE A C 1
ATOM 616 O O . PHE A 1 79 ? -13.611 -1.953 11.268 1.00 96.62 79 PHE A O 1
ATOM 623 N N . LEU A 1 80 ? -11.535 -2.221 10.465 1.00 95.69 80 LEU A N 1
ATOM 624 C CA . LEU A 1 80 ? -10.962 -2.688 11.733 1.00 95.69 80 LEU A CA 1
ATOM 625 C C . LEU A 1 80 ? -11.102 -1.650 12.853 1.00 95.69 80 LEU A C 1
ATOM 627 O O . LEU A 1 80 ? -11.449 -2.001 13.981 1.00 95.69 80 LEU A O 1
ATOM 631 N N . ARG A 1 81 ? -10.877 -0.367 12.551 1.00 95.31 81 ARG A N 1
ATOM 632 C CA . ARG A 1 81 ? -11.083 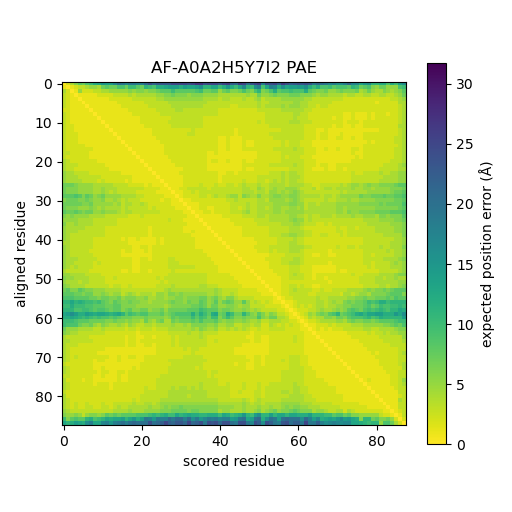0.727 13.513 1.00 95.31 81 ARG A CA 1
ATOM 633 C C . ARG A 1 81 ? -12.540 0.816 13.956 1.00 95.31 81 ARG A C 1
ATOM 635 O O . ARG A 1 81 ? -12.795 0.901 15.153 1.00 95.31 81 ARG A O 1
ATOM 642 N N . ALA A 1 82 ? -13.476 0.753 13.014 1.00 94.06 82 ALA A N 1
ATOM 643 C CA . ALA A 1 82 ? -14.904 0.811 13.307 1.00 94.06 82 ALA A CA 1
ATOM 644 C C . ALA A 1 82 ? -15.365 -0.372 14.181 1.00 94.06 82 ALA A C 1
ATOM 646 O O . ALA A 1 82 ? -16.111 -0.168 15.139 1.00 94.06 82 ALA A O 1
ATOM 647 N N . LEU A 1 83 ? -14.847 -1.580 13.927 1.00 92.81 83 LEU A N 1
ATOM 648 C CA . LEU A 1 83 ? -15.075 -2.746 14.790 1.00 92.81 83 LEU A CA 1
ATOM 649 C C . LEU A 1 83 ? -14.548 -2.523 16.217 1.00 92.81 83 LEU A C 1
ATOM 651 O O . LEU A 1 83 ? -15.257 -2.790 17.183 1.00 92.81 83 LEU A O 1
ATOM 655 N N . LEU A 1 84 ? -13.329 -1.993 16.371 1.00 92.19 84 LEU A N 1
ATOM 656 C CA . LEU A 1 84 ? -12.743 -1.721 17.692 1.00 92.19 84 LEU A CA 1
ATOM 657 C C . LEU A 1 84 ? -13.455 -0.607 18.462 1.00 92.19 84 LEU A C 1
ATOM 659 O O . LEU A 1 84 ? -13.434 -0.602 19.693 1.00 92.19 84 LEU A O 1
ATOM 663 N N . MET A 1 85 ? -14.058 0.345 17.752 1.00 91.44 85 MET A N 1
ATOM 664 C CA . MET A 1 85 ? -14.867 1.404 18.351 1.00 91.44 85 MET A CA 1
ATOM 665 C C . MET A 1 85 ? -16.283 0.934 18.718 1.00 91.44 85 MET A C 1
ATOM 667 O O . MET A 1 85 ? -17.014 1.696 19.347 1.00 91.44 85 MET A O 1
ATOM 671 N N . GLY A 1 86 ? -16.668 -0.298 18.361 1.00 87.56 86 GLY A N 1
ATOM 672 C CA . GLY A 1 86 ? -17.997 -0.845 18.638 1.00 87.56 86 GLY A CA 1
ATOM 673 C C . GLY A 1 86 ? -19.101 -0.179 17.817 1.00 87.56 86 GLY A C 1
ATOM 674 O O . GLY A 1 86 ? -20.214 -0.015 18.304 1.00 87.56 86 GLY A O 1
ATOM 675 N N . TRP A 1 87 ? -18.786 0.269 16.598 1.00 79.50 87 TRP A N 1
ATOM 676 C CA . TRP A 1 87 ? -19.762 0.899 15.699 1.00 79.50 87 TRP A CA 1
ATOM 677 C C . TRP A 1 87 ? -20.666 -0.117 14.971 1.00 79.50 87 TRP A C 1
ATOM 679 O O . TRP A 1 87 ? -21.504 0.294 14.169 1.00 79.50 87 TRP A O 1
ATOM 689 N N . PHE A 1 88 ? -20.505 -1.415 15.253 1.00 62.50 88 PHE A N 1
ATOM 690 C CA . PHE A 1 88 ? -21.283 -2.532 14.713 1.00 62.50 88 PHE A CA 1
ATOM 691 C C . PHE A 1 88 ? -21.729 -3.472 15.831 1.00 62.50 88 PHE A C 1
ATOM 693 O O . PHE A 1 88 ? -20.930 -3.662 16.779 1.00 62.50 88 PHE A O 1
#

Solvent-accessible su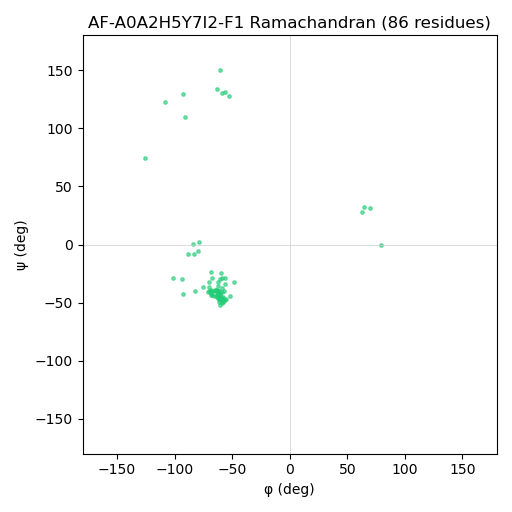rface area (backbone atoms only — not comparable to full-atom values): 4996 Å² total; per-residue (Å²): 120,64,65,62,57,44,52,50,51,51,51,52,48,54,50,52,44,48,46,46,51,51,44,54,50,38,61,76,73,62,55,57,75,83,38,68,70,50,44,53,36,44,70,70,43,40,80,64,34,54,65,40,34,74,79,41,58,60,59,94,85,41,73,56,25,61,62,55,48,46,52,52,48,52,51,52,51,51,50,54,46,40,58,71,70,58,78,113

Foldseek 3Di:
DLVVVLVVLVVVLVVLLVLLVVLVVCVVVVPDCPPPSNVVSCVSCVVQQVVQCVVVPADPNHRCSSVVSNVVSVVVSVVVSCVSVVVD

Mean predicted aligned error: 3.57 Å

InterPro domains:
  IPR003425 CCB3/YggT [PF02325] (4-83)
  IPR003425 CCB3/YggT [PTHR33219] (9-83)

Nearest PDB structures (foldseek):
  5yny-assembly1_A  TM=3.656E-01  e=7.518E+00  Dermatophagoides farinae

Organism: NCBI:txid2035417

=== Feature glossary ===
The record interleaves many kinds of information about one protein. Here is each kind framed as the question it answers.

Q: What does the local fold look like, residue by residue?
A: The Foldseek 3Di string encodes local tertiary geometry as a 20-letter alphabet — one character per residue — derived from the relative positions of nearby Cα atoms. Unlike the amino-acid sequence, 3Di is a direct function of the 3D structure, so two proteins with the same fold have similar 3Di strings even at low sequence identity.

Q: Which residues are in helices, strands, or loops?
A: The SS8 string is DSSP's per-residue secondary-structure call. α-helix (H) means an i→i+4 H-bond ladder; β-strand (E) means the residue participates in a β-sheet; 3₁₀ (G) and π (I) are tighter and wider helices; T/S are turns/bends; '-' is loop.

Q: How big and how compact is the whole molecule?
A: Radius of gyration (Rg) is the root-mean-square distance of Cα atoms from their centroid — a single number for overall size and compactness. A globular domain of N residues has Rg ≈ 2.2·N^0.38 Å; an extended or disordered chain has a much larger Rg. The Cα contact count is the number of residue pairs whose Cα atoms are within 8 Å and are more than four positions apart in sequence — a standard proxy for tertiary packing density. The bounding box is the smallest axis-aligned box enclosing all Cα atoms.

Q: Where is each backbone atom in 3D?
A: Structure coordinates are given as an mmCIF _atom_site loop: one row per atom with element, residue name, chain id, sequence number, and x/y/z position in Å. Only the four main-chain atoms per residue are included here; side chains are omitted to keep the record compact.

Q: What is the amino-acid chain?
A: Primary structure: the covalent order of the twenty standard amino acids along the backbone. Two proteins with the same sequence will (almost always) fold to the same structure; two with 30% identity often share a fold but not the details.

Q: What if only a Cα trace is available?
A: Three-state secondary structure (P-SEA) collapses the eight DSSP classes into helix (a), strand (b), and coil (c). P-SEA assigns these from Cα geometry alone — distances and angles — without requiring backbone oxygens, so it works on any Cα trace.

Q: What family and function is it annotated with?
A: Database cross-references. InterPro integrates a dozen domain/family signature databases into unified entries with residue-range hits. GO terms attach function/process/location labels with evidence codes. CATH codes position the fold in a four-level structural taxonomy. Organism is the NCBI-taxonomy species name.

Q: How confident is the AlphaFold model at each residue?
A: pLDDT is the predicted lDDT-Cα score: AlphaFold's confidence that the local environment of each residue (all inter-atomic distances within 15 Å) is correctly placed. It is a per-residue number between 0 and 100, with higher meaning more reliable.

Q: How mobile is each atom in the crystal?
A: B-factor (Debye–Waller factor) reflects atomic displacement in the crystal lattice. It is an experimental observable (units Å²), not a prediction; low values mean the atom is pinned down, high values mean it moves or is heterogeneous across the crystal.

Q: Which residues are buried vs exposed?
A: SASA measures how much of the protein is reachable by solvent. It is computed by rolling a water-sized probe over the atomic surface and summing the exposed area (Å²). Per-residue SASA distinguishes core (buried, low SASA) from surface (exposed, high SASA) residues; total SASA is a whole-molecule size measure.

Q: What do the diagnostic plots show?
A: Plot images: a contact map (which residues are close in 3D, as an N×N binary image), a Ramachandran scatter (backbone torsion angles, revealing secondary-structure composition at a glance), and — for AlphaFold structures — a PAE heatmap (pairwise prediction confidence).

Q: What known structures does this most resemble?
A: The Foldseek neighbor list gives the closest experimentally determined structures in the PDB, ranked by structural alignment. TM-score near 1 means near-identical fold; near 0.3 means only rough topology match. This is how one finds what a novel AlphaFold prediction most resembles in the solved-structure universe.

Q: Are the domains correctly placed relative to each other?
A: Predicted aligned error is AlphaFold's pairwise confidence. Unlike pLDDT (per-residue), PAE is per-residue-pair and captures whether two parts of the structure are correctly placed relative to each other. Units are ångströms of expected positional error.

Q: What do the rendered images show?
A: Structure images are PyMOL renders from six orthogonal camera directions. Cartoon representation draws helices as coils and strands as arrows; sticks shows the backbone as bonds; surface shows the solvent-excluded envelope. Rainbow coloring maps sequence position to hue (blue→red, N→C); chain coloring assigns a distinct color per polypeptide.

Q: What are the backbone torsion angles?
A: φ (phi) and ψ (psi) are the two rotatable backbone dihedrals per residue: φ is the C(i-1)–N–Cα–C torsion, ψ is the N–Cα–C–N(i+1) torsion, both in degrees on (−180°, 180°]. α-helical residues cluster near (−60°, −45°); β-strand residues near (−120°, +130°). A Ramachandran plot is simply a scatter of (φ, ψ) for every residue.